Protein AF-A0AAN6DSU4-F1 (afdb_monomer_lite)

Organism: NCBI:txid2486360

Foldseek 3Di:
DDDDPQPVVDGDDDDPVLLVVLVVLLLVVLCVQLVVLVVLLVVQCVPPDPCSCPRVVVSVVVSVVSSVVSSDVVSSVVSVVVSVVCPVVVVVVVVVVVVVVVVVVVVVVVVVVVVVVVVVVVVVVVVVVVVVVVVVCVVVVVVPD

Sequence (145 aa):
MSTPQNNLRNPLPLAPAQEAEVRRMYYARVRTKCADDIKQFADCARGRTLSVVWNCRAEYRAMNSCMMLNATKEEEDAAREDWFAGVLERRRKKEEEHVAVEKRRVEVIEMTRKQEEKERVEAEKKLAGQQKEKEVKKSGGSWWR

Secondary structure (DSSP, 8-state):
-PPP---TTSPPPPPHHHHHHHHHHHHHHHHHHTHHHHHHHHHHHTT-SSSHHHHTHHHHHHHHHHHHHH--HHHHHHHHHHHHHTHHHHHHHHHHHHHHHHHHHHHHHHHHHHHHHHHHHHHHHHHHHHHHHHHHHHHHHTT--

pLDDT: mean 86.98, std 13.25, range [38.44, 97.12]

Radius of gyration: 34.29 Å; chains: 1; bounding box: 61×32×103 Å

InterPro domains:
  IPR013892 Cytochrome c oxidase biogenesis protein Cmc1-like [PF08583] (25-85)

Structure (mmCIF, N/CA/C/O backbone):
data_AF-A0AAN6DSU4-F1
#
_entry.id   AF-A0AAN6DSU4-F1
#
loop_
_atom_site.group_PDB
_atom_site.id
_atom_site.type_symbol
_atom_site.label_atom_id
_atom_site.label_alt_id
_atom_site.label_comp_id
_atom_site.label_asym_id
_atom_site.label_entity_id
_atom_site.label_seq_id
_atom_site.pdbx_PDB_ins_code
_atom_site.Cartn_x
_atom_site.Cartn_y
_atom_site.Cartn_z
_atom_site.occupancy
_atom_site.B_iso_or_equiv
_atom_site.auth_seq_id
_atom_site.auth_comp_id
_atom_site.auth_asym_id
_atom_site.auth_atom_id
_atom_site.pdbx_PDB_model_num
ATOM 1 N N . MET A 1 1 ? 33.994 -5.259 12.371 1.00 38.44 1 MET A N 1
ATOM 2 C CA . MET A 1 1 ? 32.592 -5.003 11.979 1.00 38.44 1 MET A CA 1
ATOM 3 C C . MET A 1 1 ? 31.709 -5.526 13.094 1.00 38.44 1 MET A C 1
ATOM 5 O O . MET A 1 1 ? 31.624 -6.731 13.276 1.00 38.44 1 MET A O 1
ATOM 9 N N . SER A 1 2 ? 31.176 -4.632 13.920 1.00 44.34 2 SER A N 1
ATOM 10 C CA . SER A 1 2 ? 30.287 -4.966 15.033 1.00 44.34 2 SER A CA 1
ATOM 11 C C . SER A 1 2 ? 28.938 -5.428 14.481 1.00 44.34 2 SER A C 1
ATOM 13 O O . SER A 1 2 ? 28.251 -4.676 13.795 1.00 44.34 2 SER A O 1
ATOM 15 N N . THR A 1 3 ? 28.560 -6.675 14.753 1.00 55.25 3 THR A N 1
ATOM 16 C CA . THR A 1 3 ? 27.198 -7.163 14.516 1.00 55.25 3 THR A CA 1
ATOM 17 C C . THR A 1 3 ? 26.238 -6.378 15.413 1.00 55.25 3 THR A C 1
ATOM 19 O O . THR A 1 3 ? 26.457 -6.360 16.629 1.00 55.25 3 THR A O 1
ATOM 22 N N . PRO A 1 4 ? 25.203 -5.715 14.869 1.00 57.19 4 PRO A N 1
ATOM 23 C CA . PRO A 1 4 ? 24.251 -4.988 15.695 1.00 57.19 4 PRO A CA 1
ATOM 24 C C . PRO A 1 4 ? 23.516 -5.984 16.597 1.00 57.19 4 PRO A C 1
ATOM 26 O O . PRO A 1 4 ? 22.933 -6.961 16.130 1.00 57.19 4 PRO A O 1
ATOM 29 N N . GLN A 1 5 ? 23.592 -5.753 17.907 1.00 57.81 5 GLN A N 1
ATOM 30 C CA . GLN A 1 5 ? 22.857 -6.524 18.902 1.00 57.81 5 GLN A CA 1
ATOM 31 C C . GLN A 1 5 ? 21.357 -6.280 18.695 1.00 57.81 5 GLN A C 1
ATOM 33 O O . GLN A 1 5 ? 20.859 -5.186 18.963 1.00 57.81 5 GLN A O 1
ATOM 38 N N . ASN A 1 6 ? 20.646 -7.299 18.206 1.00 53.16 6 ASN A N 1
ATOM 39 C CA . ASN A 1 6 ? 19.187 -7.319 18.117 1.00 53.16 6 ASN A CA 1
ATOM 40 C C . ASN A 1 6 ? 18.585 -7.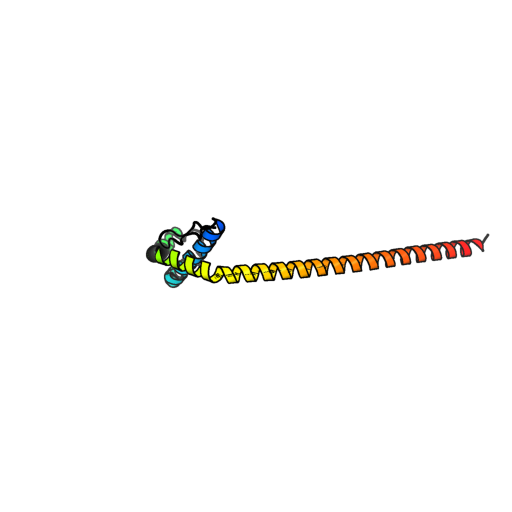234 19.529 1.00 53.16 6 ASN A C 1
ATOM 42 O O . ASN A 1 6 ? 18.354 -8.245 20.188 1.00 53.16 6 ASN A O 1
ATOM 46 N N . ASN A 1 7 ? 18.331 -6.017 20.009 1.00 51.97 7 ASN A N 1
ATOM 47 C CA . ASN A 1 7 ? 17.507 -5.795 21.188 1.00 51.97 7 ASN A CA 1
ATOM 48 C C . ASN A 1 7 ? 16.039 -5.985 20.792 1.00 51.97 7 ASN A C 1
ATOM 50 O O . ASN A 1 7 ? 15.386 -5.060 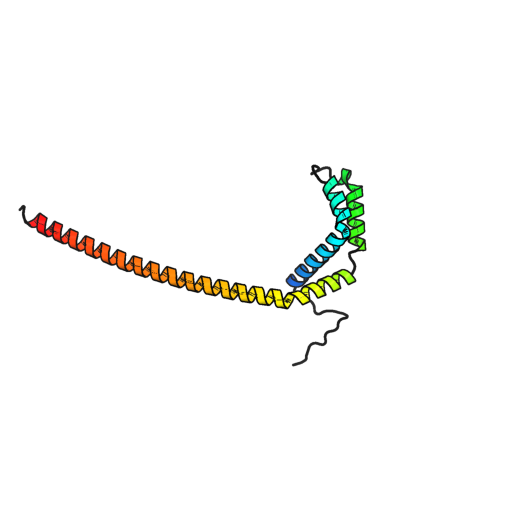20.323 1.00 51.97 7 ASN A O 1
ATOM 54 N N . LEU A 1 8 ? 15.504 -7.185 21.023 1.00 55.56 8 LEU A N 1
ATOM 55 C CA . LEU A 1 8 ? 14.101 -7.538 20.754 1.00 55.56 8 LEU A CA 1
ATOM 56 C C . LEU A 1 8 ? 13.090 -6.648 21.514 1.00 55.56 8 LEU A C 1
ATOM 58 O O . LEU A 1 8 ? 11.912 -6.612 21.185 1.00 55.56 8 LEU A O 1
ATOM 62 N N . ARG A 1 9 ? 13.559 -5.915 22.535 1.00 56.69 9 ARG A N 1
ATOM 63 C CA . ARG A 1 9 ? 12.770 -5.012 23.386 1.00 56.69 9 ARG A CA 1
ATOM 64 C C . ARG A 1 9 ? 12.585 -3.606 22.795 1.00 56.69 9 ARG A C 1
ATOM 66 O O . ARG A 1 9 ? 11.698 -2.880 23.235 1.00 56.69 9 ARG A O 1
ATOM 73 N N . ASN A 1 10 ? 13.427 -3.221 21.835 1.00 53.22 10 ASN A N 1
ATOM 74 C CA . ASN A 1 10 ? 13.324 -1.971 21.086 1.00 53.22 10 ASN A CA 1
ATOM 75 C C . ASN A 1 10 ? 13.862 -2.217 19.665 1.00 53.22 10 ASN A C 1
ATOM 77 O O . ASN A 1 10 ? 15.079 -2.131 19.465 1.00 53.22 10 ASN A O 1
ATOM 81 N N . PRO A 1 11 ? 12.999 -2.597 18.705 1.00 64.69 11 PRO A N 1
ATOM 82 C CA . PRO A 1 11 ? 13.445 -2.926 17.359 1.00 64.69 11 PRO A CA 1
ATOM 83 C C . PRO A 1 11 ? 14.128 -1.720 16.708 1.00 64.69 11 PRO A C 1
ATOM 85 O O . PRO A 1 11 ? 13.817 -0.567 17.011 1.00 64.69 11 PRO A O 1
ATOM 88 N N . LEU A 1 12 ? 15.076 -1.998 15.809 1.00 65.94 12 LEU A N 1
ATOM 89 C CA . LEU A 1 12 ? 15.739 -0.967 15.012 1.00 65.94 12 LEU A CA 1
ATOM 90 C C . LEU A 1 12 ? 14.682 -0.090 14.319 1.00 65.94 12 LEU A C 1
ATOM 92 O O . LEU A 1 12 ? 13.732 -0.646 13.758 1.00 65.94 12 LEU A O 1
ATOM 96 N N . PRO A 1 13 ? 14.836 1.248 14.338 1.00 74.00 13 PRO A N 1
ATOM 97 C CA . PRO A 1 13 ? 13.884 2.130 13.682 1.00 74.00 13 PRO A CA 1
ATOM 98 C C . PRO A 1 13 ? 13.867 1.803 12.189 1.00 74.00 13 PRO A C 1
ATOM 100 O O . PRO A 1 13 ? 14.901 1.826 11.515 1.00 74.00 13 PRO A O 1
ATOM 103 N N . LEU A 1 14 ? 12.688 1.440 11.692 1.00 80.62 14 LEU A N 1
ATOM 104 C CA . LEU A 1 14 ? 12.473 1.209 10.274 1.00 80.62 14 LEU A CA 1
ATOM 105 C C . LEU A 1 14 ? 12.496 2.560 9.547 1.00 80.62 14 LEU A C 1
ATOM 107 O O . LEU A 1 14 ? 12.226 3.611 10.127 1.00 80.62 14 LEU A O 1
ATOM 111 N N . ALA A 1 15 ? 12.808 2.558 8.251 1.00 87.44 15 ALA A N 1
ATOM 112 C CA . ALA A 1 15 ? 12.642 3.768 7.458 1.00 87.44 15 ALA A CA 1
ATOM 113 C C . ALA A 1 15 ? 11.155 4.188 7.478 1.00 87.44 15 ALA A C 1
ATOM 115 O O . ALA A 1 15 ? 10.285 3.313 7.443 1.00 87.44 15 ALA A O 1
ATOM 116 N N . PRO A 1 16 ? 10.820 5.490 7.428 1.00 87.31 16 PRO A N 1
ATOM 117 C CA . PRO A 1 16 ? 9.429 5.949 7.531 1.00 87.31 16 PRO A CA 1
ATOM 118 C C . PRO A 1 16 ? 8.470 5.285 6.526 1.00 87.31 16 PRO A C 1
ATOM 120 O O . PRO A 1 16 ? 7.311 5.004 6.828 1.00 87.31 16 PRO A O 1
ATOM 123 N N . ALA A 1 17 ? 8.961 4.971 5.323 1.00 87.44 17 ALA A N 1
ATOM 124 C CA . ALA A 1 17 ? 8.191 4.256 4.306 1.00 87.44 17 ALA A CA 1
ATOM 125 C C . ALA A 1 17 ? 7.870 2.798 4.698 1.00 87.44 17 ALA A C 1
ATOM 127 O O . ALA A 1 17 ? 6.797 2.292 4.370 1.00 87.44 17 ALA A O 1
ATOM 128 N N . GLN A 1 18 ? 8.791 2.131 5.396 1.00 88.06 18 GLN A N 1
ATOM 129 C CA . GLN A 1 18 ? 8.634 0.763 5.890 1.00 88.06 18 GLN A CA 1
ATOM 130 C C . GLN A 1 18 ? 7.672 0.734 7.085 1.00 88.06 18 GLN A C 1
ATOM 132 O O . GLN A 1 18 ? 6.776 -0.104 7.122 1.00 88.06 18 GLN A O 1
ATOM 137 N N . GLU A 1 19 ? 7.770 1.700 8.004 1.00 89.50 19 GLU A N 1
ATOM 138 C CA . GLU A 1 19 ? 6.813 1.852 9.110 1.00 89.50 19 GLU A CA 1
ATOM 139 C C . GLU A 1 19 ? 5.388 2.087 8.609 1.00 89.50 19 GLU A C 1
ATOM 141 O O . GLU A 1 19 ? 4.440 1.491 9.119 1.00 89.50 19 GLU A O 1
ATOM 146 N N . ALA A 1 20 ? 5.219 2.898 7.561 1.00 91.44 20 ALA A N 1
ATOM 147 C CA . ALA A 1 20 ? 3.918 3.086 6.929 1.00 91.44 20 ALA A CA 1
ATOM 148 C C . ALA A 1 20 ? 3.361 1.775 6.341 1.00 91.44 20 ALA A C 1
ATOM 150 O O . ALA A 1 20 ? 2.150 1.559 6.368 1.00 91.44 20 ALA A O 1
ATOM 151 N N . GLU A 1 21 ? 4.216 0.888 5.823 1.00 91.31 21 GLU A N 1
ATOM 152 C CA . GLU A 1 21 ? 3.808 -0.426 5.316 1.00 91.31 21 GLU A CA 1
ATOM 153 C C . GLU A 1 21 ? 3.394 -1.377 6.444 1.00 91.31 21 GLU A C 1
ATOM 155 O O . GLU A 1 21 ? 2.314 -1.965 6.365 1.00 91.31 21 GLU A O 1
ATOM 160 N N . VAL A 1 22 ? 4.178 -1.446 7.523 1.00 92.19 22 VAL A N 1
ATOM 161 C CA . VAL A 1 22 ? 3.823 -2.200 8.738 1.00 92.19 22 VAL A CA 1
ATOM 162 C C . VAL A 1 22 ? 2.499 -1.693 9.306 1.00 92.19 22 VAL A C 1
ATOM 164 O O . VAL A 1 22 ? 1.597 -2.477 9.587 1.00 92.19 22 VAL A O 1
ATOM 167 N N . ARG A 1 23 ? 2.316 -0.371 9.385 1.00 92.19 23 ARG A N 1
ATOM 168 C CA . ARG A 1 23 ? 1.083 0.246 9.884 1.00 92.19 23 ARG A CA 1
ATOM 169 C C . ARG A 1 23 ? -0.135 -0.093 9.021 1.00 92.19 23 ARG A C 1
ATOM 171 O O . ARG A 1 23 ? -1.234 -0.263 9.549 1.00 92.19 23 ARG A O 1
ATOM 178 N N . ARG A 1 24 ? 0.038 -0.228 7.700 1.00 93.06 24 ARG A N 1
ATOM 179 C CA . ARG A 1 24 ? -1.024 -0.721 6.804 1.00 93.06 24 ARG A CA 1
ATOM 180 C C . ARG A 1 24 ? -1.387 -2.174 7.111 1.00 93.06 24 ARG A C 1
ATOM 182 O O . ARG A 1 24 ? -2.578 -2.462 7.207 1.00 93.06 24 ARG A O 1
ATOM 189 N N . MET A 1 25 ? -0.398 -3.054 7.289 1.00 92.31 25 MET A N 1
ATOM 190 C CA . MET A 1 25 ? -0.621 -4.463 7.653 1.00 92.31 25 MET A CA 1
ATOM 191 C C . MET A 1 25 ? -1.312 -4.588 9.015 1.00 92.31 25 MET A C 1
ATOM 193 O O . MET A 1 25 ? -2.312 -5.291 9.137 1.00 92.31 25 MET A O 1
ATOM 197 N N . TYR A 1 26 ? -0.856 -3.820 10.003 1.00 94.06 26 TYR A N 1
ATOM 198 C CA . TYR A 1 26 ? -1.457 -3.731 11.330 1.00 94.06 26 TYR A CA 1
ATOM 199 C C . TYR A 1 26 ? -2.940 -3.346 11.267 1.00 94.06 26 TYR A C 1
ATOM 201 O O . TYR A 1 26 ? -3.804 -4.094 11.725 1.00 94.06 26 TYR A O 1
ATOM 209 N N . TYR A 1 27 ? -3.278 -2.224 10.621 1.00 94.00 27 TYR A N 1
ATOM 210 C CA . TYR A 1 27 ? -4.681 -1.825 10.512 1.00 94.00 27 TYR A CA 1
ATOM 211 C C . TYR A 1 27 ? -5.510 -2.790 9.656 1.00 94.00 27 TYR A C 1
ATOM 213 O O . TYR A 1 27 ? -6.719 -2.882 9.857 1.00 94.00 27 TYR A O 1
ATOM 221 N N . ALA A 1 28 ? -4.915 -3.500 8.693 1.00 94.19 28 ALA A N 1
ATOM 222 C CA . ALA A 1 28 ? -5.616 -4.552 7.962 1.00 94.19 28 ALA A CA 1
ATOM 223 C C . ALA A 1 28 ? -5.997 -5.713 8.896 1.00 94.19 28 ALA A C 1
ATOM 225 O O . ALA A 1 28 ? -7.162 -6.101 8.912 1.00 94.19 28 ALA A O 1
ATOM 226 N N . ARG A 1 29 ? -5.068 -6.180 9.741 1.00 93.19 29 ARG A N 1
ATOM 227 C CA . ARG A 1 29 ? -5.315 -7.231 10.746 1.00 93.19 29 ARG A CA 1
ATOM 228 C C . ARG A 1 29 ? -6.387 -6.833 11.763 1.00 93.19 29 ARG A C 1
ATOM 230 O O . ARG A 1 29 ? -7.303 -7.606 12.044 1.00 93.19 29 ARG A O 1
ATOM 237 N N . VAL A 1 30 ? -6.338 -5.599 12.266 1.00 95.00 30 VAL A N 1
ATOM 238 C CA . VAL A 1 30 ? -7.374 -5.083 13.180 1.00 95.00 30 VAL A CA 1
ATOM 239 C C . VAL A 1 30 ? -8.743 -5.063 12.491 1.00 95.00 30 VAL A C 1
ATOM 241 O O . VAL A 1 30 ? -9.734 -5.515 13.063 1.00 95.00 30 VAL A O 1
ATOM 244 N N . ARG A 1 31 ? -8.812 -4.614 11.230 1.00 94.50 31 ARG A N 1
ATOM 245 C CA . ARG A 1 31 ? -10.068 -4.611 10.463 1.00 94.50 31 ARG A CA 1
ATOM 246 C C . ARG A 1 31 ? -10.601 -6.012 10.187 1.00 94.50 31 ARG A C 1
ATOM 248 O O . ARG A 1 31 ? -11.812 -6.183 10.204 1.00 94.50 31 ARG A O 1
ATOM 255 N N . THR A 1 32 ? -9.739 -7.005 9.965 1.00 94.62 32 THR A N 1
ATOM 256 C CA . THR A 1 32 ? -10.195 -8.389 9.769 1.00 94.62 32 THR A CA 1
ATOM 257 C C . THR A 1 32 ? -10.827 -8.973 11.029 1.00 94.62 32 THR A C 1
ATOM 259 O O . THR A 1 32 ? -11.788 -9.723 10.919 1.00 94.62 32 THR A O 1
ATOM 262 N N . LYS A 1 33 ? -10.349 -8.591 12.222 1.00 94.31 33 LYS A N 1
ATOM 263 C CA . LYS A 1 33 ? -10.953 -9.015 13.495 1.00 94.31 33 LYS A CA 1
ATOM 264 C C . LYS A 1 33 ? -12.289 -8.324 13.774 1.00 94.31 33 LYS A C 1
ATOM 266 O O . LYS A 1 33 ? -13.195 -8.949 14.303 1.00 94.31 33 LYS A O 1
ATOM 271 N N . CYS A 1 34 ? -12.417 -7.057 13.383 1.00 96.25 34 CYS A N 1
ATOM 272 C CA . CYS A 1 34 ? -13.636 -6.258 13.551 1.00 96.25 34 CYS A CA 1
ATOM 273 C C . CYS A 1 34 ? -14.537 -6.251 12.302 1.00 96.25 34 CYS A C 1
ATOM 275 O O . CYS A 1 34 ? -15.275 -5.290 12.076 1.00 96.25 34 CYS A O 1
ATOM 277 N N . ALA A 1 35 ? -14.456 -7.282 11.454 1.00 96.25 35 ALA A N 1
ATOM 278 C CA . ALA A 1 35 ? -15.149 -7.306 10.166 1.00 96.25 35 ALA A CA 1
ATOM 279 C C . ALA A 1 35 ? -16.676 -7.195 10.314 1.00 96.25 35 ALA A C 1
ATOM 281 O O . ALA A 1 35 ? -17.319 -6.525 9.505 1.00 96.25 35 ALA A O 1
ATOM 282 N N . ASP A 1 36 ? -17.244 -7.787 11.365 1.00 96.38 36 ASP A N 1
ATOM 283 C CA . ASP A 1 36 ? -18.686 -7.773 11.614 1.00 96.38 36 ASP A CA 1
ATOM 284 C C . ASP A 1 36 ? -19.203 -6.375 11.972 1.00 96.38 36 ASP A C 1
ATOM 286 O O . ASP A 1 36 ? -20.200 -5.923 11.404 1.00 96.38 36 ASP A O 1
ATOM 290 N N . ASP A 1 37 ? -18.499 -5.644 12.840 1.00 95.75 37 ASP A N 1
ATOM 291 C CA . ASP A 1 37 ? -18.879 -4.274 13.202 1.00 95.75 37 ASP A CA 1
ATOM 292 C C . ASP A 1 37 ? -18.702 -3.309 12.024 1.00 95.75 37 ASP A C 1
ATOM 294 O O . ASP A 1 37 ? -19.533 -2.429 11.788 1.00 95.75 37 ASP A O 1
ATOM 298 N N . ILE A 1 38 ? -17.634 -3.497 11.237 1.00 95.94 38 ILE A N 1
ATOM 299 C CA . ILE A 1 38 ? -17.401 -2.727 10.008 1.00 95.94 38 ILE A CA 1
ATOM 300 C C . ILE A 1 38 ? -18.529 -2.980 9.009 1.00 95.94 38 ILE A C 1
ATOM 302 O O . ILE A 1 38 ? -18.999 -2.040 8.366 1.00 95.94 38 ILE A O 1
ATOM 306 N N . LYS A 1 39 ? -18.984 -4.229 8.884 1.00 96.69 39 LYS A N 1
ATOM 307 C CA . LYS A 1 39 ? -20.095 -4.590 8.006 1.00 96.69 39 LYS A CA 1
ATOM 308 C C . LYS A 1 39 ? -21.393 -3.933 8.462 1.00 96.69 39 LYS A C 1
ATOM 310 O O . LYS A 1 39 ? -22.058 -3.313 7.644 1.00 96.69 39 LYS A O 1
ATOM 315 N N . GLN A 1 40 ? -21.726 -3.981 9.751 1.00 96.06 40 GLN A N 1
ATOM 316 C CA . GLN A 1 40 ? -22.921 -3.309 10.279 1.00 96.06 40 GLN A CA 1
ATOM 317 C C . GLN A 1 40 ? -22.893 -1.796 10.019 1.00 96.06 40 GLN A C 1
ATOM 319 O O . GLN A 1 40 ? -23.883 -1.217 9.563 1.00 96.06 40 GLN A O 1
ATOM 324 N N . PHE A 1 41 ? -21.739 -1.155 10.225 1.00 95.81 41 PHE A N 1
ATOM 325 C CA . PHE A 1 41 ? -21.565 0.256 9.894 1.00 95.81 41 PHE A CA 1
ATOM 326 C C . PHE A 1 41 ? -21.712 0.521 8.388 1.00 95.81 41 PHE A C 1
ATOM 328 O O . PHE A 1 41 ? -22.419 1.451 8.002 1.00 95.81 41 PHE A O 1
ATOM 335 N N . ALA A 1 42 ? -21.099 -0.300 7.530 1.00 95.75 42 ALA A N 1
ATOM 336 C CA . ALA A 1 42 ? -21.210 -0.178 6.075 1.00 95.75 42 ALA A CA 1
ATOM 337 C C . ALA A 1 42 ? -22.656 -0.367 5.593 1.00 95.75 42 ALA A C 1
ATOM 339 O O . ALA A 1 42 ? -23.122 0.348 4.704 1.00 95.75 42 ALA A O 1
ATOM 340 N N . ASP A 1 43 ? -23.383 -1.287 6.217 1.00 95.75 43 ASP A N 1
ATOM 341 C CA . ASP A 1 43 ? -24.773 -1.584 5.911 1.00 95.75 43 ASP A CA 1
ATOM 342 C C . ASP A 1 43 ? -25.688 -0.411 6.278 1.00 95.75 43 ASP A C 1
ATOM 344 O O . ASP A 1 43 ? -26.578 -0.066 5.497 1.00 95.75 43 ASP A O 1
ATOM 348 N N . CYS A 1 44 ? -25.420 0.262 7.403 1.00 94.88 44 CYS A N 1
ATOM 349 C CA . CYS A 1 44 ? -26.087 1.512 7.758 1.00 94.88 44 CYS A CA 1
ATOM 350 C C . CYS A 1 44 ? -25.656 2.681 6.851 1.00 94.88 44 CYS A C 1
ATOM 352 O O . CYS A 1 44 ? -26.481 3.502 6.450 1.00 94.88 44 CYS A O 1
ATOM 354 N N . ALA A 1 45 ? -24.382 2.778 6.481 1.00 95.50 45 ALA A N 1
ATOM 355 C CA . ALA A 1 45 ? -23.888 3.866 5.638 1.00 95.50 45 ALA A CA 1
ATOM 356 C C . ALA A 1 45 ? -24.353 3.751 4.173 1.00 95.50 45 ALA A C 1
ATOM 358 O O . ALA A 1 45 ? -24.373 4.751 3.452 1.00 95.50 45 ALA A O 1
ATOM 359 N N . ARG A 1 46 ? -24.774 2.563 3.716 1.00 94.56 46 ARG A N 1
ATOM 360 C CA . ARG A 1 46 ? -25.298 2.368 2.356 1.00 94.56 46 ARG A CA 1
ATOM 361 C C . ARG A 1 46 ? -26.481 3.302 2.080 1.00 94.56 46 ARG A C 1
ATOM 363 O O . ARG A 1 46 ? -27.516 3.238 2.734 1.00 94.56 46 ARG A O 1
ATOM 370 N N . GLY A 1 47 ? -26.320 4.171 1.080 1.00 89.75 47 GLY A N 1
ATOM 371 C CA . GLY A 1 47 ? -27.356 5.112 0.636 1.00 89.75 47 GLY A CA 1
ATOM 372 C C . GLY A 1 47 ? -27.499 6.377 1.490 1.00 89.75 47 GLY A C 1
ATOM 373 O O . GLY A 1 47 ? -28.359 7.206 1.202 1.00 89.75 47 GLY A O 1
ATOM 374 N N . ARG A 1 48 ? -26.656 6.569 2.511 1.00 91.62 48 ARG A N 1
ATOM 375 C CA . ARG A 1 48 ? -26.596 7.794 3.315 1.00 91.62 48 ARG A CA 1
ATOM 376 C C . ARG A 1 48 ? -25.237 8.444 3.055 1.00 91.62 48 ARG A C 1
ATOM 378 O O . ARG A 1 48 ? -24.210 7.819 3.269 1.00 91.62 48 ARG A O 1
ATOM 385 N N . THR A 1 49 ? -25.207 9.681 2.567 1.00 87.00 49 THR A N 1
ATOM 386 C CA . THR A 1 49 ? -23.947 10.416 2.324 1.00 87.00 49 THR A CA 1
ATOM 387 C C . THR A 1 49 ? -23.737 11.499 3.373 1.00 87.00 49 THR A C 1
ATOM 389 O O . THR A 1 49 ? -22.711 11.533 4.040 1.00 87.00 49 THR A O 1
ATOM 392 N N . LEU A 1 50 ? -24.750 12.342 3.577 1.00 91.69 50 LEU A N 1
ATOM 393 C CA . 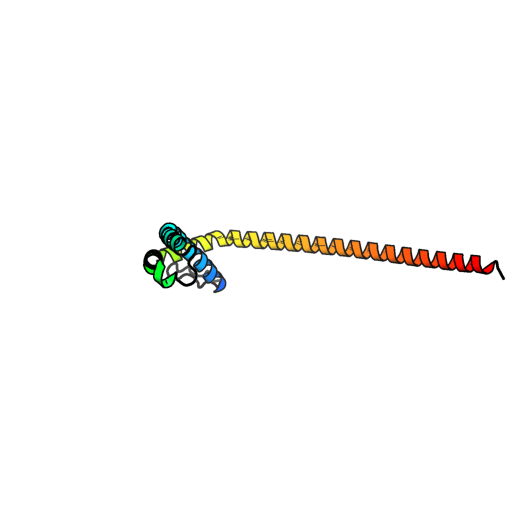LEU A 1 50 ? -24.684 13.471 4.507 1.00 91.69 50 LEU A CA 1
ATOM 394 C C . LEU A 1 50 ? -25.181 13.112 5.913 1.00 91.69 50 LEU A C 1
ATOM 396 O O . LEU A 1 50 ? -24.672 13.627 6.901 1.00 91.69 50 LEU A O 1
ATOM 400 N N . SER A 1 51 ? -26.157 12.206 6.023 1.00 94.44 51 SER A N 1
ATOM 401 C CA . SER A 1 51 ? -26.831 11.908 7.294 1.00 94.44 51 SER A CA 1
ATOM 402 C C . SER A 1 51 ? -26.218 10.754 8.102 1.00 94.44 51 SER A C 1
ATOM 404 O O . SER A 1 51 ? -26.736 10.410 9.165 1.00 94.44 51 SER A O 1
ATOM 406 N N . VAL A 1 52 ? -25.107 10.166 7.638 1.00 94.75 52 VAL A N 1
ATOM 407 C CA . VAL A 1 52 ? -24.443 9.001 8.267 1.00 94.75 52 VAL A CA 1
ATOM 408 C C . VAL A 1 52 ? -24.027 9.288 9.706 1.00 94.75 52 VAL A C 1
ATOM 410 O O . VAL A 1 52 ? -24.217 8.451 10.581 1.00 94.75 52 VAL A O 1
ATOM 413 N N . VAL A 1 53 ? -23.489 10.482 9.967 1.00 90.38 53 VAL A N 1
ATOM 414 C CA . VAL A 1 53 ? -22.913 10.844 11.274 1.00 90.38 53 VAL A CA 1
ATOM 415 C C . VAL A 1 53 ? -23.960 10.835 12.393 1.00 90.38 53 VAL A C 1
ATOM 417 O O . VAL A 1 53 ? -23.632 10.527 13.541 1.00 90.38 53 VAL A O 1
ATOM 420 N N . TRP A 1 54 ? -25.216 11.152 12.068 1.00 93.50 54 TRP A N 1
ATOM 421 C CA . TRP A 1 54 ? -26.323 11.131 13.025 1.00 93.50 54 TRP A CA 1
ATOM 422 C C . TRP A 1 54 ? -27.042 9.782 13.033 1.00 93.50 54 TRP A C 1
ATOM 424 O O . TRP A 1 54 ? -27.255 9.225 14.106 1.00 93.50 54 TRP A O 1
ATOM 434 N N . ASN A 1 55 ? -27.358 9.238 11.854 1.00 94.88 55 ASN A N 1
ATOM 435 C CA . ASN A 1 55 ? -28.182 8.033 11.727 1.00 94.88 55 ASN A CA 1
ATOM 436 C C . ASN A 1 55 ? -27.430 6.730 12.028 1.00 94.88 55 ASN A C 1
ATOM 438 O O . ASN A 1 55 ? -28.051 5.794 12.507 1.00 94.88 55 ASN A O 1
ATOM 442 N N . CYS A 1 56 ? -26.118 6.672 11.777 1.00 96.19 56 CYS A N 1
ATOM 443 C CA . CYS A 1 56 ? -25.281 5.482 11.990 1.00 96.19 56 CYS A CA 1
ATOM 444 C C . CYS A 1 56 ? -24.310 5.655 13.168 1.00 96.19 56 CYS A C 1
ATOM 446 O O . CYS A 1 56 ? -23.220 5.079 13.215 1.00 96.19 56 CYS A O 1
ATOM 448 N N . ARG A 1 57 ? -24.653 6.544 14.108 1.00 95.31 57 ARG A N 1
ATOM 449 C CA . ARG A 1 57 ? -23.773 6.934 15.218 1.00 95.31 57 ARG A CA 1
ATOM 450 C C . ARG A 1 57 ? -23.577 5.807 16.237 1.00 95.31 57 ARG A C 1
ATOM 452 O O . ARG A 1 57 ? -22.612 5.851 17.002 1.00 95.31 57 ARG A O 1
ATOM 459 N N . ALA A 1 58 ? -24.503 4.854 16.318 1.00 95.75 58 ALA A N 1
ATOM 460 C CA . ALA A 1 58 ? -24.400 3.712 17.222 1.00 95.75 58 ALA A CA 1
ATOM 461 C C . ALA A 1 58 ? -23.404 2.685 16.666 1.00 95.75 58 ALA A C 1
ATOM 463 O O . ALA A 1 58 ? -22.425 2.351 17.330 1.00 95.75 58 ALA A O 1
ATOM 464 N N . GLU A 1 59 ? -23.585 2.308 15.405 1.00 95.25 59 GLU A N 1
ATOM 465 C CA . GLU A 1 59 ? -22.757 1.368 14.650 1.00 95.25 59 GLU A CA 1
ATOM 466 C C . GLU A 1 59 ? -21.325 1.893 14.513 1.00 95.25 59 GLU A C 1
ATOM 468 O O . GLU A 1 59 ? -20.364 1.160 14.733 1.00 95.25 59 GLU A O 1
ATOM 473 N N . TYR A 1 60 ? -21.160 3.196 14.255 1.00 94.75 60 TYR A N 1
ATOM 474 C CA . TYR A 1 60 ? -19.842 3.835 14.220 1.00 94.75 60 TYR A CA 1
ATOM 475 C C . TYR A 1 60 ? -19.088 3.708 15.554 1.00 94.75 60 TYR A C 1
ATOM 477 O O . TYR A 1 60 ? -17.879 3.470 15.573 1.00 94.75 60 TYR A O 1
ATOM 485 N N . ARG A 1 61 ? -19.784 3.853 16.692 1.00 96.06 61 ARG A N 1
ATOM 486 C CA . ARG A 1 61 ? -19.163 3.687 18.014 1.00 96.06 61 ARG A CA 1
ATOM 487 C C . ARG A 1 61 ? -18.832 2.233 18.312 1.00 96.06 61 ARG A C 1
ATOM 489 O O . ARG A 1 61 ? -17.758 1.992 18.854 1.00 96.06 61 ARG A O 1
ATOM 496 N N . ALA A 1 62 ? -19.711 1.300 17.950 1.00 95.94 62 ALA A N 1
ATOM 497 C CA . ALA A 1 62 ? -19.460 -0.131 18.093 1.00 95.94 62 ALA A CA 1
ATOM 498 C C . ALA A 1 62 ? -18.193 -0.535 17.323 1.00 95.94 62 ALA A C 1
ATOM 500 O O . ALA A 1 62 ? -17.236 -1.023 17.925 1.00 95.94 62 ALA A O 1
ATOM 501 N N . MET A 1 63 ? -18.113 -0.168 16.040 1.00 95.75 63 MET A N 1
ATOM 502 C CA . MET A 1 63 ? -16.936 -0.388 15.197 1.00 95.75 63 MET A CA 1
ATOM 503 C C . MET A 1 63 ? -15.660 0.203 15.806 1.00 95.75 63 MET A C 1
ATOM 505 O O . MET A 1 63 ? -14.651 -0.492 15.930 1.00 95.75 63 MET A O 1
ATOM 509 N N . ASN A 1 64 ? -15.693 1.471 16.225 1.00 95.25 64 ASN A N 1
ATOM 510 C CA . ASN A 1 64 ? -14.523 2.106 16.832 1.00 95.25 64 ASN A CA 1
ATOM 511 C C . ASN A 1 64 ? -14.115 1.441 18.148 1.00 95.25 64 ASN A C 1
ATOM 513 O O . ASN A 1 64 ? -12.923 1.328 18.425 1.00 95.25 64 ASN A O 1
ATOM 517 N N . SER A 1 65 ? -15.080 0.988 18.949 1.00 96.25 65 SER A N 1
ATOM 518 C CA . SER A 1 65 ? -14.793 0.289 20.199 1.00 96.25 65 SER A CA 1
ATOM 519 C C . SER A 1 65 ? -14.061 -1.031 19.944 1.00 96.25 65 SER A C 1
ATOM 521 O O . SER A 1 65 ? -13.028 -1.268 20.565 1.00 96.25 65 SER A O 1
ATOM 523 N N . CYS A 1 66 ? -14.492 -1.821 18.951 1.00 96.00 66 CYS A N 1
ATOM 524 C CA . CYS A 1 66 ? -13.790 -3.043 18.558 1.00 96.00 66 CYS A CA 1
ATOM 525 C C . CYS A 1 66 ? -12.378 -2.751 18.044 1.00 96.00 66 CYS A C 1
ATOM 527 O O . CYS A 1 66 ? -11.421 -3.429 18.431 1.00 96.00 66 CYS A O 1
ATOM 529 N N . MET A 1 67 ? -12.229 -1.727 17.193 1.00 94.00 67 MET A N 1
ATOM 530 C CA . MET A 1 67 ? -10.919 -1.356 16.658 1.00 94.00 67 MET A CA 1
ATOM 531 C C . MET A 1 67 ? -9.956 -0.954 17.772 1.00 94.00 67 MET A C 1
ATOM 533 O O . MET A 1 67 ? -8.812 -1.386 17.747 1.00 94.00 67 MET A O 1
ATOM 537 N N . MET A 1 68 ? -10.410 -0.178 18.759 1.00 93.69 68 MET A N 1
ATOM 538 C CA . MET A 1 68 ? -9.583 0.231 19.897 1.00 93.69 68 MET A CA 1
ATOM 539 C C . MET A 1 68 ? -9.207 -0.945 20.805 1.00 93.69 68 MET A C 1
ATOM 541 O O . MET A 1 68 ? -8.083 -0.985 21.292 1.00 93.69 68 MET A O 1
ATOM 545 N N . LEU A 1 69 ? -10.109 -1.913 21.004 1.00 94.06 69 LEU A N 1
ATOM 546 C CA . LEU A 1 69 ? -9.832 -3.118 21.796 1.00 94.06 69 LEU A CA 1
ATOM 547 C C . LEU A 1 69 ? -8.768 -4.013 21.150 1.00 94.06 69 LEU A C 1
ATOM 549 O O . LEU A 1 69 ? -7.937 -4.582 21.849 1.00 94.06 69 LEU A O 1
ATOM 553 N N . ASN A 1 70 ? -8.784 -4.127 19.821 1.00 92.56 70 ASN A N 1
ATOM 554 C CA . ASN A 1 70 ? -7.820 -4.936 19.070 1.00 92.56 70 ASN A CA 1
ATOM 555 C C . ASN A 1 70 ? -6.564 -4.160 18.656 1.00 92.56 70 ASN A C 1
ATOM 557 O O . ASN A 1 70 ? -5.629 -4.755 18.120 1.00 92.56 70 ASN A O 1
ATOM 561 N N . ALA A 1 71 ? -6.534 -2.845 18.878 1.00 91.31 71 ALA A N 1
ATOM 562 C CA . ALA A 1 71 ? -5.400 -1.990 18.569 1.00 91.31 71 ALA A CA 1
ATOM 563 C C . ALA A 1 71 ? -4.315 -2.088 19.657 1.00 91.31 71 ALA A C 1
ATOM 565 O O . ALA A 1 71 ? -3.983 -1.096 20.310 1.00 91.31 71 ALA A O 1
ATOM 566 N N . THR A 1 72 ? -3.795 -3.295 19.878 1.00 91.31 72 THR A N 1
ATOM 567 C CA . THR A 1 72 ? -2.786 -3.568 20.905 1.00 91.31 72 THR A CA 1
ATOM 568 C C . THR A 1 72 ? -1.375 -3.601 20.322 1.00 91.31 72 THR A C 1
ATOM 570 O O . THR A 1 72 ? -1.174 -3.778 19.117 1.00 91.31 72 THR A O 1
ATOM 573 N N . LYS A 1 73 ? -0.374 -3.429 21.191 1.00 88.06 73 LYS A N 1
ATOM 574 C CA . LYS A 1 73 ? 1.037 -3.448 20.788 1.00 88.06 73 LYS A CA 1
ATOM 575 C C . LYS A 1 73 ? 1.457 -4.822 20.265 1.00 88.06 73 LYS A C 1
ATOM 577 O O . LYS A 1 73 ? 2.244 -4.907 19.332 1.00 88.06 73 LYS A O 1
ATOM 582 N N . GLU A 1 74 ? 0.880 -5.879 20.817 1.00 87.88 74 GLU A N 1
ATOM 583 C CA . GLU A 1 74 ? 1.120 -7.260 20.405 1.00 87.88 74 GLU A CA 1
ATOM 584 C C . GLU A 1 74 ? 0.701 -7.484 18.945 1.00 87.88 74 GLU A C 1
ATOM 586 O O . GLU A 1 74 ? 1.408 -8.153 18.195 1.00 87.88 74 GLU A O 1
ATOM 591 N N . GLU A 1 75 ? -0.405 -6.879 18.500 1.00 88.06 75 GLU A N 1
ATOM 592 C CA . GLU A 1 75 ? -0.811 -6.935 17.091 1.00 88.06 75 GLU A CA 1
ATOM 593 C C . GLU A 1 75 ? 0.096 -6.109 16.177 1.00 88.06 75 GLU A C 1
ATOM 595 O O . GLU A 1 75 ? 0.305 -6.484 15.021 1.00 88.06 75 GLU A O 1
ATOM 600 N N . GLU A 1 76 ? 0.646 -4.996 16.667 1.00 88.38 76 GLU A N 1
ATOM 601 C CA . GLU A 1 76 ? 1.637 -4.215 15.921 1.00 88.38 76 GLU A CA 1
ATOM 602 C C . GLU A 1 76 ? 2.944 -4.999 15.746 1.00 88.38 76 GLU A C 1
ATOM 604 O O . GLU A 1 76 ? 3.491 -5.046 14.641 1.00 88.38 76 GLU A O 1
ATOM 609 N N . ASP A 1 77 ? 3.420 -5.650 16.807 1.00 89.75 77 ASP A N 1
ATOM 610 C CA . ASP A 1 77 ? 4.631 -6.469 16.776 1.00 89.75 77 ASP A CA 1
ATOM 611 C C . ASP A 1 77 ? 4.439 -7.702 15.878 1.00 89.75 77 ASP A C 1
ATOM 613 O O . ASP A 1 77 ? 5.286 -7.969 15.026 1.00 89.75 77 ASP A O 1
ATOM 617 N N . ALA A 1 78 ? 3.282 -8.366 15.934 1.00 89.06 78 ALA A N 1
ATOM 618 C CA . ALA A 1 78 ? 2.963 -9.463 15.020 1.00 89.06 78 ALA A CA 1
ATOM 619 C C . ALA A 1 78 ? 2.865 -9.000 13.551 1.00 89.06 78 ALA A C 1
ATOM 621 O O . ALA A 1 78 ? 3.340 -9.682 12.644 1.00 89.06 78 ALA A O 1
ATOM 622 N N . ALA A 1 79 ? 2.298 -7.817 13.284 1.00 91.19 79 ALA A N 1
ATOM 623 C CA . ALA A 1 79 ? 2.288 -7.244 11.935 1.00 91.19 79 ALA A CA 1
ATOM 624 C C . ALA A 1 79 ? 3.704 -6.896 11.442 1.00 91.19 79 ALA A C 1
ATOM 626 O O . ALA A 1 79 ? 3.995 -6.986 10.246 1.00 91.19 79 ALA A O 1
ATOM 627 N N . ARG A 1 80 ? 4.594 -6.496 12.355 1.00 88.50 80 ARG A N 1
ATOM 628 C CA . ARG A 1 80 ? 6.004 -6.237 12.059 1.00 88.50 80 ARG A CA 1
ATOM 629 C C . ARG A 1 80 ? 6.744 -7.537 11.733 1.00 88.50 80 ARG A C 1
ATOM 631 O O . ARG A 1 80 ? 7.514 -7.550 10.774 1.00 88.50 80 ARG A O 1
ATOM 638 N N . GLU A 1 81 ? 6.490 -8.618 12.465 1.00 87.44 81 GLU A N 1
ATOM 639 C CA . GLU A 1 81 ? 7.036 -9.952 12.179 1.00 87.44 81 GLU A CA 1
ATOM 640 C C . GLU A 1 81 ? 6.596 -10.466 10.803 1.00 87.44 81 GLU A C 1
ATOM 642 O O . GLU A 1 81 ? 7.448 -10.855 10.001 1.00 87.44 81 GLU A O 1
ATOM 647 N N . ASP A 1 82 ? 5.305 -10.360 10.473 1.00 88.62 82 ASP A N 1
ATOM 648 C CA . ASP A 1 82 ? 4.783 -10.705 9.142 1.00 88.62 82 ASP A CA 1
ATOM 649 C C . ASP A 1 82 ? 5.449 -9.869 8.040 1.00 88.62 82 ASP A C 1
ATOM 651 O O . ASP A 1 82 ? 5.844 -10.378 6.982 1.00 88.62 82 ASP A O 1
ATOM 655 N N . TRP A 1 83 ? 5.609 -8.562 8.285 1.00 90.00 83 TRP A N 1
ATOM 656 C CA . TRP A 1 83 ? 6.287 -7.676 7.348 1.00 90.00 83 TRP A CA 1
ATOM 657 C C . TRP A 1 83 ? 7.720 -8.144 7.112 1.00 90.00 83 TRP A C 1
ATOM 659 O O . TRP A 1 83 ? 8.115 -8.257 5.947 1.00 90.00 83 TRP A O 1
ATOM 669 N N . PHE A 1 84 ? 8.470 -8.448 8.178 1.00 87.38 84 PHE A N 1
ATOM 670 C CA . PHE A 1 84 ? 9.840 -8.955 8.104 1.00 87.38 84 PHE A CA 1
ATOM 671 C C . PHE A 1 84 ? 9.928 -10.304 7.384 1.00 87.38 84 PHE A C 1
ATOM 673 O O . PHE A 1 84 ? 10.799 -10.460 6.525 1.00 87.38 84 PHE A O 1
ATOM 680 N N . ALA A 1 85 ? 9.004 -11.234 7.643 1.00 87.81 85 ALA A N 1
ATOM 681 C CA . ALA A 1 85 ? 8.946 -12.531 6.967 1.00 87.81 85 ALA A CA 1
ATOM 682 C C . ALA A 1 85 ? 8.827 -12.376 5.439 1.00 87.81 85 ALA A C 1
ATOM 684 O O . ALA A 1 85 ? 9.517 -13.055 4.678 1.00 87.81 85 ALA A O 1
ATOM 685 N N . GLY A 1 86 ? 8.029 -11.407 4.977 1.00 84.88 86 GLY A N 1
ATOM 686 C CA . GLY A 1 86 ? 7.872 -11.112 3.551 1.00 84.88 86 GLY A CA 1
ATOM 687 C C . GLY A 1 86 ? 8.989 -10.265 2.919 1.00 84.88 86 GLY A C 1
ATOM 688 O O . GLY A 1 86 ? 8.947 -10.028 1.710 1.00 84.88 86 GLY A O 1
ATOM 689 N N . VAL A 1 87 ? 9.981 -9.765 3.675 1.00 83.44 87 VAL A N 1
ATOM 690 C CA . VAL A 1 87 ? 11.024 -8.859 3.130 1.00 83.44 87 VAL A CA 1
ATOM 691 C C . VAL A 1 87 ? 11.827 -9.531 2.020 1.00 83.44 87 VAL A C 1
ATOM 693 O O . VAL A 1 87 ? 12.071 -8.914 0.981 1.00 83.44 87 VAL A O 1
ATOM 696 N N . LEU A 1 88 ? 12.223 -10.790 2.224 1.00 79.12 88 LEU A N 1
ATOM 697 C CA . LEU A 1 88 ? 13.014 -11.541 1.246 1.00 79.12 88 LEU A CA 1
ATOM 698 C C . LEU A 1 88 ? 12.236 -11.750 -0.056 1.00 79.12 88 LEU A C 1
ATOM 700 O O . LEU A 1 88 ? 12.780 -11.550 -1.140 1.00 79.12 88 LEU A O 1
ATOM 704 N N . GLU A 1 89 ? 10.949 -12.074 0.046 1.00 85.75 89 GLU A N 1
ATOM 705 C CA . GLU A 1 89 ? 10.080 -12.245 -1.117 1.00 85.75 89 GLU A CA 1
ATOM 706 C C . GLU A 1 89 ? 9.888 -10.927 -1.878 1.00 85.75 89 GLU A C 1
ATOM 708 O O . GLU A 1 89 ? 10.046 -10.887 -3.099 1.00 85.75 89 GLU A O 1
ATOM 713 N N . ARG A 1 90 ? 9.621 -9.820 -1.167 1.00 85.25 90 ARG A N 1
ATOM 714 C CA . ARG A 1 90 ? 9.489 -8.490 -1.786 1.00 85.25 90 ARG A CA 1
ATOM 715 C C . ARG A 1 90 ? 10.771 -8.066 -2.494 1.00 85.25 90 ARG A C 1
ATOM 717 O O . ARG A 1 90 ? 10.702 -7.442 -3.552 1.00 85.25 90 ARG A O 1
ATOM 724 N N . ARG A 1 91 ? 11.935 -8.400 -1.930 1.00 86.12 91 ARG A N 1
ATOM 725 C CA . ARG A 1 91 ? 13.231 -8.145 -2.565 1.00 86.12 91 ARG A CA 1
ATOM 726 C C . ARG A 1 91 ? 13.394 -8.964 -3.843 1.00 86.12 91 ARG A C 1
ATOM 728 O O . ARG A 1 91 ? 13.680 -8.374 -4.880 1.00 86.12 91 ARG A O 1
ATOM 735 N N . ARG A 1 92 ? 13.130 -10.273 -3.789 1.00 90.00 92 ARG A N 1
ATOM 736 C CA . ARG A 1 92 ? 13.199 -11.163 -4.959 1.00 90.00 92 ARG A CA 1
ATOM 737 C C . ARG A 1 92 ? 12.295 -10.672 -6.090 1.00 90.00 92 ARG A C 1
ATOM 739 O O . ARG A 1 92 ? 12.747 -10.537 -7.218 1.00 90.00 92 ARG A O 1
ATOM 746 N N . LYS A 1 93 ? 11.049 -10.307 -5.778 1.00 92.56 93 LYS A N 1
ATOM 747 C CA . LYS A 1 93 ? 10.091 -9.792 -6.766 1.00 92.56 93 LYS A CA 1
ATOM 748 C C . LYS A 1 93 ? 10.571 -8.498 -7.435 1.00 92.56 93 LYS A C 1
ATOM 750 O O . LYS A 1 93 ? 10.412 -8.345 -8.641 1.00 92.56 93 LYS A O 1
ATOM 755 N N . LYS A 1 94 ? 11.178 -7.578 -6.674 1.00 90.69 94 LYS A N 1
ATOM 756 C CA . LYS A 1 94 ? 11.769 -6.347 -7.229 1.00 90.69 94 LYS A CA 1
ATOM 757 C C . LYS A 1 94 ? 12.959 -6.639 -8.140 1.00 90.69 94 LYS A C 1
ATOM 759 O O . LYS A 1 94 ? 13.098 -5.993 -9.171 1.00 90.69 94 LYS A O 1
ATOM 764 N N . GLU A 1 95 ? 13.810 -7.591 -7.763 1.00 92.62 95 GLU A N 1
ATOM 765 C CA . GLU A 1 95 ? 14.948 -8.016 -8.584 1.00 92.62 95 GLU A CA 1
ATOM 766 C C . GLU A 1 95 ? 14.463 -8.666 -9.892 1.00 92.62 95 GLU A C 1
ATOM 768 O O . GLU A 1 95 ? 14.921 -8.287 -10.968 1.00 92.62 95 GLU A O 1
ATOM 773 N N . GLU A 1 96 ? 13.471 -9.558 -9.829 1.00 94.50 96 GLU A N 1
ATOM 774 C CA . GLU A 1 96 ? 12.827 -10.166 -11.004 1.00 94.50 96 GLU A CA 1
ATOM 775 C C . GLU A 1 96 ? 12.180 -9.116 -11.921 1.00 94.50 96 GLU A C 1
ATOM 777 O O . GLU A 1 96 ? 12.353 -9.163 -13.141 1.00 94.50 96 GLU A O 1
ATOM 782 N N . GLU A 1 97 ? 11.475 -8.137 -11.349 1.00 93.50 97 GLU A N 1
ATOM 783 C CA . GLU A 1 97 ? 10.870 -7.035 -12.097 1.00 93.50 97 GLU A CA 1
ATOM 784 C C . GLU A 1 97 ? 11.931 -6.167 -12.778 1.00 93.50 97 GLU A C 1
ATOM 786 O O . GLU A 1 97 ? 11.797 -5.856 -13.961 1.00 93.50 97 GLU A O 1
ATOM 791 N N . HIS A 1 98 ? 13.013 -5.826 -12.075 1.00 92.69 98 HIS A N 1
ATOM 792 C CA . HIS A 1 98 ? 14.117 -5.054 -12.641 1.00 92.69 98 HIS A CA 1
ATOM 793 C C . HIS A 1 98 ? 14.778 -5.799 -13.805 1.00 92.69 98 HIS A C 1
ATOM 795 O O . HIS A 1 98 ? 15.024 -5.221 -14.863 1.00 92.69 98 HIS A O 1
ATOM 801 N N . VAL A 1 99 ? 15.002 -7.106 -13.654 1.00 96.25 99 VAL A N 1
ATOM 802 C CA . VAL A 1 99 ? 15.523 -7.957 -14.731 1.00 96.25 99 VAL A CA 1
ATOM 803 C C . VAL A 1 99 ? 14.556 -7.996 -15.919 1.00 96.25 99 VAL A C 1
ATOM 805 O O . VAL A 1 99 ? 14.995 -7.910 -17.065 1.00 96.25 99 VAL A O 1
ATOM 808 N N . ALA A 1 100 ? 13.246 -8.091 -15.684 1.00 96.12 100 ALA A N 1
ATOM 809 C CA . ALA A 1 100 ? 12.245 -8.073 -16.751 1.00 96.12 100 ALA A CA 1
ATOM 810 C C . ALA A 1 100 ? 12.174 -6.714 -17.471 1.00 96.12 100 ALA A C 1
ATOM 812 O O . ALA A 1 100 ? 12.031 -6.667 -18.693 1.00 96.12 100 ALA A O 1
ATOM 813 N N . VAL A 1 101 ? 12.288 -5.605 -16.735 1.00 95.75 101 VAL A N 1
ATOM 814 C CA . VAL A 1 101 ? 12.339 -4.250 -17.301 1.00 95.75 101 VAL A CA 1
ATOM 815 C C . VAL A 1 101 ? 13.585 -4.069 -18.162 1.00 95.75 101 VAL A C 1
ATOM 817 O O . VAL A 1 101 ? 13.454 -3.599 -19.290 1.00 95.75 101 VAL A O 1
ATOM 820 N N . GLU A 1 102 ? 14.760 -4.493 -17.693 1.00 95.06 102 GLU A N 1
ATOM 821 C CA . GLU A 1 102 ? 15.992 -4.387 -18.483 1.00 95.06 102 GLU A CA 1
ATOM 822 C C . GLU A 1 102 ? 15.950 -5.261 -19.741 1.00 95.06 102 GLU A C 1
ATOM 824 O O . GLU A 1 102 ? 16.335 -4.801 -20.814 1.00 95.06 102 GLU A O 1
ATOM 829 N N . LYS A 1 103 ? 15.392 -6.477 -19.665 1.00 96.12 103 LYS A N 1
ATOM 830 C CA . LYS A 1 103 ? 15.163 -7.310 -20.859 1.00 96.12 103 LYS A CA 1
ATOM 831 C C . LYS A 1 103 ? 14.285 -6.598 -21.887 1.00 96.12 103 LYS A C 1
ATOM 833 O O . LYS A 1 103 ? 14.693 -6.452 -23.036 1.00 96.12 103 LYS A O 1
ATOM 838 N N . ARG A 1 104 ? 13.132 -6.068 -21.459 1.00 95.69 104 ARG A N 1
ATOM 839 C CA . ARG A 1 104 ? 12.241 -5.291 -22.338 1.00 95.69 104 ARG A CA 1
ATOM 840 C C . ARG A 1 104 ? 12.941 -4.074 -22.930 1.00 95.69 104 ARG A C 1
ATOM 842 O O . ARG A 1 104 ? 12.735 -3.751 -24.093 1.00 95.69 104 ARG A O 1
ATOM 849 N N . ARG A 1 105 ? 13.770 -3.389 -22.144 1.00 97.12 105 ARG A N 1
ATOM 850 C CA . ARG A 1 105 ? 14.520 -2.222 -22.607 1.00 97.12 105 ARG A CA 1
ATOM 851 C C . ARG A 1 105 ? 15.496 -2.594 -23.722 1.00 97.12 105 ARG A C 1
ATOM 853 O O . ARG A 1 105 ? 15.536 -1.895 -24.730 1.00 97.12 105 ARG A O 1
ATOM 860 N N . VAL A 1 106 ? 16.233 -3.695 -23.576 1.00 97.00 106 VAL A N 1
ATOM 861 C CA . VAL A 1 106 ? 17.145 -4.200 -24.616 1.00 97.00 106 VAL A CA 1
ATOM 862 C C . VAL A 1 106 ? 16.381 -4.594 -25.882 1.00 97.00 106 VAL A C 1
ATOM 864 O O . VAL A 1 106 ? 16.780 -4.191 -26.972 1.00 97.00 106 VAL A O 1
ATOM 867 N N . GLU A 1 107 ? 15.257 -5.302 -25.747 1.00 96.25 107 GLU A N 1
ATOM 868 C CA . GLU A 1 107 ? 14.398 -5.679 -26.880 1.00 96.25 107 GLU A CA 1
ATOM 869 C C . GLU A 1 107 ? 13.888 -4.448 -27.639 1.00 96.25 107 GLU A C 1
ATOM 871 O O . GLU A 1 107 ? 13.982 -4.387 -28.864 1.00 96.25 107 GLU A O 1
ATOM 876 N N . VAL A 1 108 ? 13.400 -3.430 -26.922 1.00 97.00 108 VAL A N 1
ATOM 877 C CA . VAL A 1 108 ? 12.938 -2.175 -27.531 1.00 97.00 108 VAL A CA 1
ATOM 878 C C . VAL A 1 108 ? 14.079 -1.474 -28.268 1.00 97.00 108 VAL A C 1
ATOM 880 O O . VAL A 1 108 ? 13.888 -1.058 -29.407 1.00 97.00 108 VAL A O 1
ATOM 883 N N . ILE A 1 109 ? 15.271 -1.384 -27.669 1.00 96.50 109 ILE A N 1
ATOM 884 C CA . ILE A 1 109 ? 16.448 -0.779 -28.316 1.00 96.50 109 ILE A CA 1
ATOM 885 C C . ILE A 1 109 ? 16.800 -1.523 -29.612 1.00 96.50 109 ILE A C 1
ATOM 887 O O . ILE A 1 109 ? 17.064 -0.893 -30.637 1.00 96.50 109 ILE A O 1
ATOM 891 N N . GLU A 1 110 ? 16.785 -2.856 -29.593 1.00 97.06 110 GLU A N 1
ATOM 892 C CA . GLU A 1 110 ? 17.082 -3.665 -30.774 1.00 97.06 110 GLU A CA 1
ATOM 893 C C . GLU A 1 110 ? 16.045 -3.458 -31.886 1.00 97.06 110 GLU A C 1
ATOM 895 O O . GLU A 1 110 ? 16.406 -3.307 -33.058 1.00 97.06 110 GLU A O 1
ATOM 900 N N . MET A 1 111 ? 14.762 -3.421 -31.522 1.00 94.44 111 MET A N 1
ATOM 901 C CA . MET A 1 111 ? 13.664 -3.193 -32.459 1.00 94.44 111 MET A CA 1
ATOM 902 C C . MET A 1 111 ? 13.742 -1.805 -33.095 1.00 94.44 111 MET A C 1
ATOM 904 O O . MET A 1 111 ? 13.616 -1.699 -34.316 1.00 94.44 111 MET A O 1
ATOM 908 N N . THR A 1 112 ? 14.031 -0.768 -32.307 1.00 95.44 112 THR A N 1
ATOM 909 C CA . THR A 1 112 ? 14.245 0.594 -32.814 1.00 95.44 112 THR A CA 1
ATOM 910 C C . THR A 1 112 ? 15.408 0.631 -33.801 1.00 95.44 112 THR A C 1
ATOM 912 O O . THR A 1 112 ? 15.239 1.119 -34.915 1.00 95.44 112 THR A O 1
ATOM 915 N N . ARG A 1 113 ? 16.553 0.017 -33.469 1.00 96.56 113 ARG A N 1
ATOM 916 C CA . ARG A 1 113 ? 17.719 -0.025 -34.368 1.00 96.56 113 ARG A CA 1
ATOM 917 C C . ARG A 1 113 ? 17.400 -0.711 -35.703 1.00 96.56 113 ARG A C 1
ATOM 919 O O . ARG A 1 113 ? 17.802 -0.236 -36.761 1.00 96.56 113 ARG A O 1
ATOM 926 N N . LYS A 1 114 ? 16.660 -1.825 -35.666 1.00 96.62 114 LYS A N 1
ATOM 927 C CA . LYS A 1 114 ? 16.207 -2.540 -36.875 1.00 96.62 114 LYS A CA 1
ATOM 928 C C . LYS A 1 114 ? 15.249 -1.696 -37.718 1.00 96.62 114 LYS A C 1
ATOM 930 O O . LYS A 1 114 ? 15.274 -1.795 -38.944 1.00 96.62 114 LYS A O 1
ATOM 935 N N . GLN A 1 115 ? 14.388 -0.911 -37.077 1.00 94.69 115 GLN A N 1
ATOM 936 C CA . GLN A 1 115 ? 13.445 -0.031 -37.759 1.00 94.69 115 GLN A CA 1
ATOM 937 C C . GLN A 1 115 ? 14.173 1.130 -38.450 1.00 94.69 115 GLN A C 1
ATOM 939 O O . GLN A 1 115 ? 13.955 1.350 -39.639 1.00 94.69 115 GLN A O 1
ATOM 944 N N . GLU A 1 116 ? 15.112 1.780 -37.760 1.00 95.44 116 GLU A N 1
ATOM 945 C CA . GLU A 1 116 ? 15.959 2.838 -38.327 1.00 95.44 116 GLU A CA 1
ATOM 946 C C . GLU A 1 116 ? 16.755 2.344 -39.545 1.00 95.44 116 GLU A C 1
ATOM 948 O O . GLU A 1 116 ? 16.830 3.026 -40.565 1.00 95.44 116 GLU A O 1
ATOM 953 N N . GLU A 1 117 ? 17.325 1.135 -39.488 1.00 95.06 117 GLU A N 1
ATOM 954 C CA . GLU A 1 117 ? 18.060 0.555 -40.617 1.00 95.06 117 GLU A CA 1
ATOM 955 C C . GLU A 1 117 ? 17.157 0.315 -41.836 1.00 95.06 117 GLU A C 1
ATOM 957 O O . GLU A 1 117 ? 17.524 0.665 -42.961 1.00 95.06 117 GLU A O 1
ATOM 962 N N . LYS A 1 118 ? 15.950 -0.224 -41.621 1.00 94.81 118 LYS A N 1
ATOM 963 C CA . LYS A 1 118 ? 14.961 -0.413 -42.691 1.00 94.81 118 LYS A CA 1
ATOM 964 C C . LYS A 1 118 ? 14.553 0.915 -43.319 1.00 94.81 118 LYS A C 1
ATOM 966 O O . LYS A 1 118 ? 14.520 1.012 -44.544 1.00 94.81 118 LYS A O 1
ATOM 971 N N . GLU A 1 119 ? 14.284 1.925 -42.498 1.00 94.38 119 GLU A N 1
ATOM 972 C CA . GLU A 1 119 ? 13.908 3.265 -42.954 1.00 94.38 119 GLU A CA 1
ATOM 973 C C . GLU A 1 119 ? 15.036 3.927 -43.751 1.00 94.38 119 GLU A C 1
ATOM 975 O O . GLU A 1 119 ? 14.779 4.501 -44.811 1.00 94.38 119 GLU A O 1
ATOM 980 N N . ARG A 1 120 ? 16.295 3.776 -43.315 1.00 94.62 120 ARG A N 1
ATOM 981 C CA . ARG A 1 120 ? 17.471 4.238 -44.068 1.00 94.62 120 ARG A CA 1
ATOM 982 C C . ARG A 1 120 ? 17.567 3.572 -45.441 1.00 94.62 120 ARG A C 1
ATOM 984 O O . ARG A 1 120 ? 17.700 4.269 -46.445 1.00 94.62 120 ARG A O 1
ATOM 991 N N . VAL A 1 121 ? 17.449 2.245 -45.503 1.00 95.06 121 VAL A N 1
ATOM 992 C CA . VAL A 1 121 ? 17.509 1.493 -46.769 1.00 95.06 121 VAL A CA 1
ATOM 993 C C . VAL A 1 121 ? 16.341 1.858 -47.692 1.00 95.06 121 VAL A C 1
ATOM 995 O O . VAL A 1 121 ? 16.509 1.962 -48.908 1.00 95.06 121 VAL A O 1
ATOM 998 N N . GLU A 1 122 ? 15.140 2.063 -47.150 1.00 94.50 122 GLU A N 1
ATOM 999 C CA . GLU A 1 122 ? 13.978 2.481 -47.934 1.00 94.50 122 GLU A CA 1
ATOM 1000 C C . GLU A 1 122 ? 14.135 3.912 -48.470 1.00 94.50 122 GLU A C 1
ATOM 1002 O O . GLU A 1 122 ? 13.819 4.166 -49.635 1.00 94.50 122 GLU A O 1
ATOM 1007 N N . ALA A 1 123 ? 14.669 4.834 -47.665 1.00 93.94 123 ALA A N 1
ATOM 1008 C CA . ALA A 1 123 ? 14.980 6.194 -48.094 1.00 93.94 123 ALA A CA 1
ATOM 1009 C C . ALA A 1 123 ? 16.025 6.208 -49.223 1.00 93.94 123 ALA A C 1
ATOM 1011 O O . ALA A 1 123 ? 15.816 6.876 -50.237 1.00 93.94 123 ALA A O 1
ATOM 1012 N N . GLU A 1 124 ? 17.096 5.416 -49.105 1.00 93.56 124 GLU A N 1
ATOM 1013 C CA . GLU A 1 124 ? 18.109 5.244 -50.157 1.00 93.56 124 GLU A CA 1
ATOM 1014 C C . GLU A 1 124 ? 17.490 4.692 -51.455 1.00 93.56 124 GLU A C 1
ATOM 1016 O O . GLU A 1 124 ? 17.724 5.236 -52.538 1.00 93.56 124 GLU A O 1
ATOM 1021 N N . LYS A 1 125 ? 16.622 3.672 -51.364 1.00 94.38 125 LYS A N 1
ATOM 1022 C CA . LYS A 1 125 ? 15.891 3.126 -52.525 1.00 94.38 125 LYS A CA 1
ATOM 1023 C C . LYS A 1 125 ? 14.960 4.155 -53.168 1.00 94.38 125 LYS A C 1
ATOM 1025 O O . LYS A 1 125 ? 14.913 4.238 -54.396 1.00 94.38 125 LYS A O 1
ATOM 1030 N N . LYS A 1 126 ? 14.236 4.949 -52.370 1.00 93.56 126 LYS A N 1
ATOM 1031 C CA . LYS A 1 126 ? 13.363 6.029 -52.863 1.00 93.56 126 LYS A CA 1
ATOM 1032 C C . LYS A 1 126 ? 14.170 7.109 -53.582 1.00 93.56 126 LYS A C 1
ATOM 1034 O O . LYS A 1 126 ? 13.780 7.519 -54.673 1.00 93.56 126 LYS A O 1
ATOM 1039 N N . LEU A 1 127 ? 15.306 7.526 -53.020 1.00 91.00 127 LEU A N 1
ATOM 1040 C CA . LEU A 1 127 ? 16.211 8.495 -53.646 1.00 91.00 127 LEU A CA 1
ATOM 1041 C C . LEU A 1 127 ? 16.764 7.969 -54.978 1.00 91.00 127 LEU A C 1
ATOM 1043 O O . LEU A 1 127 ? 16.700 8.678 -55.983 1.00 91.00 127 LEU A O 1
ATOM 1047 N N . ALA A 1 128 ? 17.223 6.715 -55.021 1.00 91.69 128 ALA A N 1
ATOM 1048 C CA . ALA A 1 128 ? 17.702 6.082 -56.250 1.00 91.69 128 ALA A CA 1
ATOM 1049 C C . ALA A 1 128 ? 16.590 5.937 -57.309 1.00 91.69 128 ALA A C 1
ATOM 1051 O O . ALA A 1 128 ? 16.826 6.166 -58.495 1.00 91.69 128 ALA A O 1
ATOM 1052 N N . GLY A 1 129 ? 15.363 5.597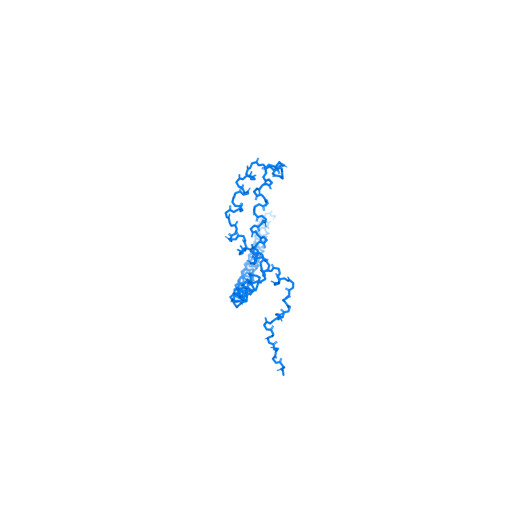 -56.898 1.00 89.88 129 GLY A N 1
ATOM 1053 C CA . GLY A 1 129 ? 14.194 5.540 -57.781 1.00 89.88 129 GLY A CA 1
ATOM 1054 C C . GLY A 1 129 ? 13.850 6.903 -58.389 1.00 89.88 129 GLY A C 1
ATOM 1055 O O . GLY A 1 129 ? 13.686 7.009 -59.603 1.00 89.88 129 GLY A O 1
ATOM 1056 N N . GLN A 1 130 ? 13.840 7.963 -57.573 1.00 85.25 130 GLN A N 1
ATOM 1057 C CA . GLN A 1 130 ? 13.619 9.334 -58.046 1.00 85.25 130 GLN A CA 1
ATOM 1058 C C . GLN A 1 130 ? 14.723 9.814 -58.996 1.00 85.25 130 GLN A C 1
ATOM 1060 O O . GLN A 1 130 ? 14.434 10.536 -59.948 1.00 85.25 130 GLN A O 1
ATOM 1065 N N . GLN A 1 131 ? 15.985 9.438 -58.759 1.00 81.81 131 GLN A N 1
ATOM 1066 C CA . GLN A 1 131 ? 17.093 9.762 -59.663 1.00 81.81 131 GLN A CA 1
ATOM 1067 C C . GLN A 1 131 ? 16.920 9.087 -61.027 1.00 81.81 131 GLN A C 1
ATOM 1069 O O . GLN A 1 131 ? 16.994 9.771 -62.046 1.00 81.81 131 GLN A O 1
ATOM 1074 N N . LYS A 1 132 ? 16.589 7.789 -61.051 1.00 85.00 132 LYS A N 1
ATOM 1075 C CA . LYS A 1 132 ? 16.303 7.054 -62.294 1.00 85.00 132 LYS A CA 1
ATOM 1076 C C . LYS A 1 13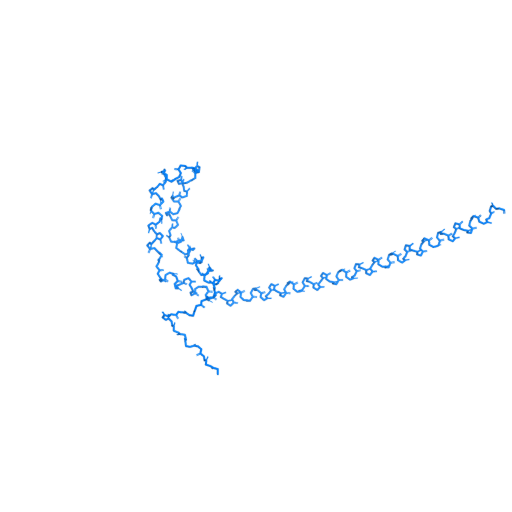2 ? 15.114 7.644 -63.052 1.00 85.00 132 LYS A C 1
ATOM 1078 O O . LYS A 1 132 ? 15.182 7.816 -64.263 1.00 85.00 132 LYS A O 1
ATOM 1083 N N . GLU A 1 133 ? 14.037 8.006 -62.357 1.00 80.75 133 GLU A N 1
ATOM 1084 C CA . GLU A 1 133 ? 12.865 8.621 -62.991 1.00 80.75 133 GLU A CA 1
ATOM 1085 C C . GLU A 1 133 ? 13.185 10.010 -63.574 1.00 80.75 133 GLU A C 1
ATOM 1087 O O . GLU A 1 133 ? 12.739 10.343 -64.674 1.00 80.75 133 GLU A O 1
ATOM 1092 N N . LYS A 1 134 ? 14.004 10.812 -62.876 1.00 81.56 134 LYS A N 1
ATOM 1093 C CA . LYS A 1 134 ? 14.509 12.096 -63.387 1.00 81.56 134 LYS A CA 1
ATOM 1094 C C . LYS A 1 134 ? 15.409 11.910 -64.612 1.00 81.56 134 LYS A C 1
ATOM 1096 O O . LYS A 1 134 ? 15.279 12.686 -65.555 1.00 81.56 134 LYS A O 1
ATOM 1101 N N . GLU A 1 135 ? 16.279 10.899 -64.632 1.00 78.25 135 GLU A N 1
ATOM 1102 C CA . GLU A 1 135 ? 17.103 10.570 -65.805 1.00 78.25 135 GLU A CA 1
ATOM 1103 C C . GLU A 1 135 ? 16.259 10.134 -67.006 1.00 78.25 135 GLU A C 1
ATOM 1105 O O . GLU A 1 135 ? 16.469 10.644 -68.104 1.00 78.25 135 GLU A O 1
ATOM 1110 N N . VAL A 1 136 ? 15.260 9.268 -66.804 1.00 79.00 136 VAL A N 1
ATOM 1111 C CA . VAL A 1 136 ? 14.346 8.818 -67.870 1.00 79.00 136 VAL A CA 1
ATOM 1112 C C . VAL A 1 136 ? 13.504 9.975 -68.416 1.00 79.00 136 VAL A C 1
ATOM 1114 O O . VAL A 1 136 ? 13.339 10.108 -69.626 1.00 79.00 136 VAL A O 1
ATOM 1117 N N . LYS A 1 137 ? 13.001 10.868 -67.553 1.00 76.19 137 LYS A N 1
ATOM 1118 C CA . LYS A 1 137 ? 12.287 12.081 -67.993 1.00 76.19 137 LYS A CA 1
ATOM 1119 C C . LYS A 1 137 ? 13.205 13.042 -68.757 1.00 76.19 137 LYS A C 1
ATOM 1121 O O . LYS A 1 137 ? 12.765 13.655 -69.728 1.00 76.19 137 LYS A O 1
ATOM 1126 N N . LYS A 1 138 ? 14.479 13.155 -68.363 1.00 72.56 138 LYS A N 1
ATOM 1127 C CA . LYS A 1 138 ? 15.484 13.980 -69.052 1.00 72.56 138 LYS A CA 1
ATOM 1128 C C . LYS A 1 138 ? 15.874 13.401 -70.417 1.00 72.56 138 LYS A C 1
ATOM 1130 O O . LYS A 1 138 ? 16.018 14.171 -71.362 1.00 72.56 138 LYS A O 1
ATOM 1135 N N . SER A 1 139 ? 16.002 12.078 -70.548 1.00 64.00 139 SER A N 1
ATOM 1136 C CA . SER A 1 139 ? 16.281 11.422 -71.834 1.00 64.00 139 SER A CA 1
ATOM 1137 C C . SER A 1 139 ? 15.061 11.415 -72.766 1.00 64.00 139 SER A C 1
ATOM 1139 O O . SER A 1 139 ? 15.211 11.700 -73.950 1.00 64.00 139 SER A O 1
ATOM 1141 N N . GLY A 1 140 ? 13.846 11.203 -72.244 1.00 59.69 140 GLY A N 1
ATOM 1142 C CA . GLY A 1 140 ? 12.597 11.263 -73.018 1.00 59.69 140 GLY A CA 1
ATOM 1143 C C . GLY A 1 140 ? 12.199 12.677 -73.469 1.00 59.69 140 GLY A C 1
ATOM 1144 O O . GLY A 1 140 ? 11.653 12.845 -74.556 1.00 59.69 140 GLY A O 1
ATOM 1145 N N . GLY A 1 141 ? 12.523 13.711 -72.682 1.00 57.81 141 GLY A N 1
ATOM 1146 C CA . GLY A 1 141 ? 12.337 15.119 -73.063 1.00 57.81 141 GLY A CA 1
ATOM 1147 C C . GLY A 1 141 ? 13.369 15.647 -74.071 1.00 57.81 141 GLY A C 1
ATOM 1148 O O . GLY A 1 141 ? 13.141 16.682 -74.689 1.00 57.81 141 GLY A O 1
ATOM 1149 N N . SER A 1 142 ? 14.486 14.936 -74.268 1.00 56.84 142 SER A N 1
ATOM 1150 C CA . SER A 1 142 ? 15.537 15.294 -75.233 1.00 56.84 142 SER A CA 1
ATOM 1151 C C . SER A 1 142 ? 15.215 14.884 -76.676 1.00 56.84 142 SER A C 1
ATOM 1153 O O . SER A 1 142 ? 15.955 15.260 -77.579 1.00 56.84 142 SER A O 1
ATOM 1155 N N . TRP A 1 143 ? 14.153 14.104 -76.905 1.00 56.53 143 TRP A N 1
ATOM 1156 C CA . TRP A 1 143 ? 13.811 13.553 -78.224 1.00 56.53 143 TRP A CA 1
ATOM 1157 C C . TRP A 1 143 ? 12.757 14.378 -78.996 1.00 56.53 143 TRP A C 1
ATOM 1159 O O . TRP A 1 143 ? 12.484 14.083 -80.153 1.00 56.53 143 TRP A O 1
ATOM 1169 N N . TRP A 1 144 ? 12.196 15.435 -78.388 1.00 58.72 144 TRP A N 1
ATOM 1170 C CA . TRP A 1 144 ? 11.167 16.313 -78.982 1.00 58.72 144 TRP A CA 1
ATOM 1171 C C . TRP A 1 144 ? 11.593 17.798 -79.036 1.00 58.72 144 TRP A C 1
ATOM 1173 O O . TRP A 1 144 ? 10.834 18.685 -78.638 1.00 58.72 144 TRP A O 1
ATOM 1183 N N . ARG A 1 145 ? 12.812 18.079 -79.512 1.00 51.41 145 ARG A N 1
ATOM 1184 C CA . ARG A 1 145 ? 13.272 19.420 -79.912 1.00 51.41 145 ARG A CA 1
ATOM 1185 C C . ARG A 1 145 ? 14.085 19.336 -81.195 1.00 51.41 145 ARG A C 1
ATOM 1187 O O . ARG A 1 145 ? 14.901 18.396 -81.287 1.00 51.41 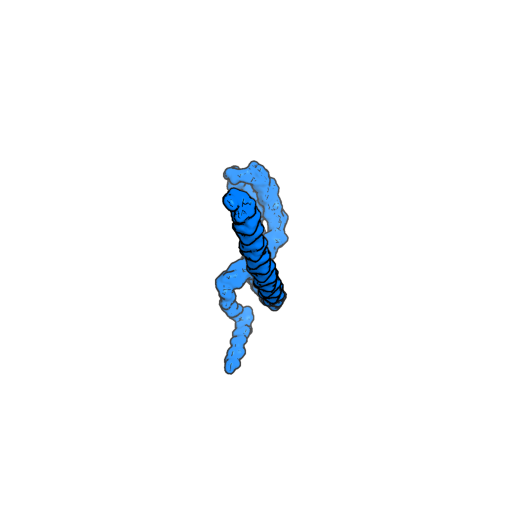145 ARG A O 1
#